Protein AF-A0A3R7RW26-F1 (afdb_monomer_lite)

Structure (mmCIF, N/CA/C/O backbone):
data_AF-A0A3R7RW26-F1
#
_entry.id   AF-A0A3R7RW26-F1
#
loop_
_atom_site.group_PDB
_atom_site.id
_atom_site.type_symbol
_atom_site.label_atom_id
_atom_site.label_alt_id
_atom_site.label_comp_id
_atom_site.label_asym_id
_atom_site.label_entity_id
_atom_site.label_seq_id
_atom_site.pdbx_PDB_ins_code
_atom_site.Cartn_x
_atom_site.Cartn_y
_atom_site.Cartn_z
_atom_site.occupancy
_atom_site.B_iso_or_equiv
_atom_site.auth_seq_id
_atom_site.auth_comp_id
_atom_site.auth_asym_id
_atom_site.auth_atom_id
_atom_site.pdbx_PDB_model_num
ATOM 1 N N . MET A 1 1 ? -20.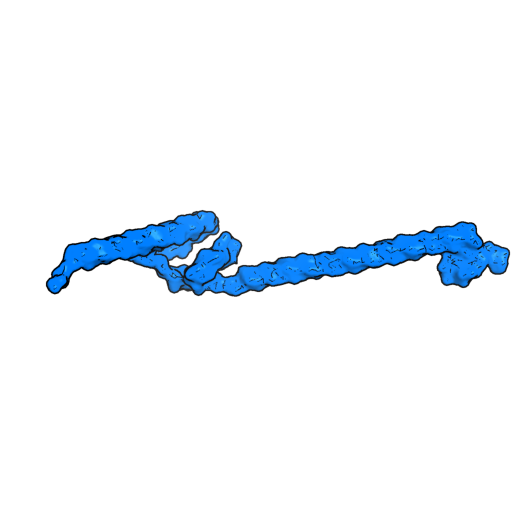438 26.684 38.255 1.00 60.56 1 MET A N 1
ATOM 2 C CA . MET A 1 1 ? -21.311 25.554 38.625 1.00 60.56 1 MET A CA 1
ATOM 3 C C . MET A 1 1 ? -20.973 24.420 37.677 1.00 60.56 1 MET A C 1
ATOM 5 O O . MET A 1 1 ? -20.931 24.663 36.480 1.00 60.56 1 MET A O 1
ATOM 9 N N . PHE A 1 2 ? -20.578 23.268 38.212 1.00 67.31 2 PHE A N 1
ATOM 10 C CA . PHE A 1 2 ? -20.209 22.086 37.433 1.00 67.31 2 PHE A CA 1
ATOM 11 C C . PHE A 1 2 ? -21.507 21.468 36.895 1.00 67.31 2 PHE A C 1
ATOM 13 O O . PHE A 1 2 ? -22.380 21.139 37.696 1.00 67.31 2 PHE A O 1
ATOM 20 N N . ASP A 1 3 ? -21.676 21.412 35.574 1.00 86.50 3 ASP A N 1
ATOM 21 C CA . ASP A 1 3 ? -22.891 20.896 34.935 1.00 86.50 3 ASP A CA 1
ATOM 22 C C . ASP A 1 3 ? -22.630 19.472 34.431 1.00 86.50 3 ASP A C 1
ATOM 24 O O . ASP A 1 3 ? -22.096 19.258 33.339 1.00 86.50 3 ASP A O 1
ATOM 28 N N . LEU A 1 4 ? -22.948 18.503 35.293 1.00 89.94 4 LEU A N 1
ATOM 29 C CA . LEU A 1 4 ? -22.725 17.078 35.058 1.00 89.94 4 LEU A CA 1
ATOM 30 C C . LEU A 1 4 ? -23.432 16.596 33.783 1.00 89.94 4 LEU A C 1
ATOM 32 O O . LEU A 1 4 ? -22.870 15.783 33.052 1.00 89.94 4 LEU A O 1
ATOM 36 N N . ASP A 1 5 ? -24.615 17.129 33.473 1.00 90.56 5 ASP A N 1
ATOM 37 C CA . ASP A 1 5 ? -25.396 16.708 32.307 1.00 90.56 5 ASP A CA 1
ATOM 38 C C . ASP A 1 5 ? -24.698 17.090 30.996 1.00 90.56 5 ASP A C 1
ATOM 40 O O . ASP A 1 5 ? -24.658 16.303 30.044 1.00 90.56 5 ASP A O 1
ATOM 44 N N . GLN A 1 6 ? -24.061 18.265 30.952 1.00 91.56 6 GLN A N 1
ATOM 45 C CA . GLN A 1 6 ? -23.259 18.676 29.797 1.00 91.56 6 GLN A CA 1
ATOM 46 C C . GLN A 1 6 ? -22.004 17.818 29.620 1.00 91.56 6 GLN A C 1
ATOM 48 O O . GLN A 1 6 ? -21.624 17.511 28.487 1.00 91.56 6 GLN A O 1
ATOM 53 N N . GLU A 1 7 ? -21.337 17.436 30.709 1.00 91.69 7 GLU A N 1
ATOM 54 C CA . GLU A 1 7 ? -20.151 16.579 30.641 1.00 91.69 7 GLU A CA 1
ATOM 55 C C . GLU A 1 7 ? -20.510 15.155 30.200 1.00 91.69 7 GLU A C 1
ATOM 57 O O . GLU A 1 7 ? -19.855 14.597 29.317 1.00 91.69 7 GLU A O 1
ATOM 62 N N . VAL A 1 8 ? -21.610 14.608 30.722 1.00 91.75 8 VAL A N 1
ATOM 63 C CA . VAL A 1 8 ? -22.153 13.307 30.312 1.00 91.75 8 VAL A CA 1
ATOM 64 C C . VAL A 1 8 ? -22.527 13.313 28.828 1.00 91.75 8 VAL A C 1
ATOM 66 O O . VAL A 1 8 ? -22.155 12.389 28.099 1.00 91.75 8 VAL A O 1
ATOM 69 N N . ALA A 1 9 ? -23.193 14.365 28.342 1.00 92.88 9 ALA A N 1
ATOM 70 C CA . ALA A 1 9 ? -23.542 14.490 26.928 1.00 92.88 9 ALA A CA 1
ATOM 71 C C . ALA A 1 9 ? -22.297 14.525 26.020 1.00 92.88 9 ALA A C 1
ATOM 73 O O . ALA A 1 9 ? -22.250 13.823 25.006 1.00 92.88 9 ALA A O 1
ATOM 74 N N . LYS A 1 10 ? -21.259 15.281 26.403 1.00 93.00 10 LYS A N 1
ATOM 75 C CA . LYS A 1 10 ? -19.982 15.335 25.667 1.00 93.00 10 LYS A CA 1
ATOM 76 C C . LYS A 1 10 ? -19.253 13.992 25.671 1.00 93.00 10 LYS A C 1
ATOM 78 O O . LYS A 1 10 ? -18.733 13.572 24.637 1.00 93.00 10 LYS A O 1
ATOM 83 N N . ALA A 1 11 ? -19.229 13.299 26.808 1.00 90.62 11 ALA A N 1
ATOM 84 C CA . ALA A 1 11 ? -18.629 11.972 26.913 1.00 90.62 11 ALA A CA 1
ATOM 85 C C . ALA A 1 11 ? -19.358 10.949 26.024 1.00 90.62 11 ALA A C 1
ATOM 87 O O . ALA A 1 11 ? -18.720 10.142 25.353 1.00 90.62 11 ALA A O 1
ATOM 88 N N . HIS A 1 12 ? -20.688 11.010 25.950 1.00 92.06 12 HIS A N 1
ATOM 89 C CA . HIS A 1 12 ? -21.460 10.141 25.062 1.00 92.06 12 HIS A CA 1
ATOM 90 C C . HIS A 1 12 ? -21.179 10.421 23.575 1.00 92.06 12 HIS A C 1
ATOM 92 O O . HIS A 1 12 ? -21.017 9.490 22.779 1.00 92.06 12 HIS A O 1
ATOM 98 N N . GLN A 1 13 ? -21.104 11.698 23.186 1.00 93.44 13 GLN A N 1
ATOM 99 C CA . GLN A 1 13 ? -20.782 12.099 21.813 1.00 93.44 13 GLN A CA 1
ATOM 100 C C . GLN A 1 13 ? -19.399 11.592 21.392 1.00 93.44 13 GLN A C 1
ATOM 102 O O . GLN A 1 13 ? -19.290 10.932 20.359 1.00 93.44 13 GLN A O 1
ATOM 107 N N . SER A 1 14 ? -18.373 11.790 22.224 1.00 91.69 14 SER A N 1
ATOM 108 C CA . SER A 1 14 ? -17.013 11.335 21.907 1.00 91.69 14 SER A CA 1
ATOM 109 C C . SER A 1 14 ? -16.920 9.812 21.770 1.00 91.69 14 SER A C 1
ATOM 111 O O . SER A 1 14 ? -16.295 9.310 20.838 1.00 91.69 14 SER A O 1
ATOM 113 N N . VAL A 1 15 ? -17.608 9.054 22.630 1.00 92.62 15 VAL A N 1
ATOM 114 C CA . VAL A 1 15 ? -17.688 7.587 22.520 1.00 92.62 15 VAL A CA 1
ATOM 115 C C . VAL A 1 15 ? -18.370 7.157 21.218 1.00 92.62 15 VAL A C 1
ATOM 117 O O . VAL A 1 15 ? -17.934 6.199 20.576 1.00 92.62 15 VAL A O 1
ATOM 120 N N . THR A 1 16 ? -19.417 7.869 20.803 1.00 91.69 16 THR A N 1
ATOM 121 C CA . THR A 1 16 ? -20.140 7.586 19.554 1.00 91.69 16 THR A CA 1
ATOM 122 C C . THR A 1 16 ? -19.260 7.846 18.329 1.00 91.69 16 THR A C 1
ATOM 124 O O . THR A 1 16 ? -19.220 7.030 17.406 1.00 91.69 16 THR A O 1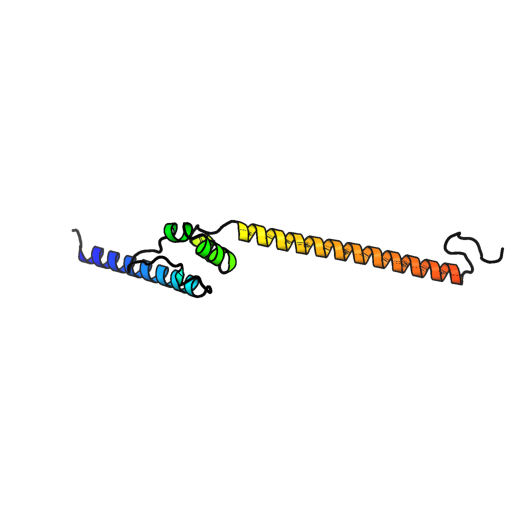
ATOM 127 N N . GLU A 1 17 ? -18.511 8.948 18.332 1.00 93.50 17 GLU A N 1
ATOM 128 C CA . GLU A 1 17 ? -17.553 9.282 17.277 1.00 93.50 17 GLU A CA 1
ATOM 129 C C . GLU A 1 17 ? -16.434 8.242 17.178 1.00 93.50 17 GLU A C 1
ATOM 131 O O . GLU A 1 17 ? -16.187 7.718 16.089 1.00 93.50 17 GLU A O 1
ATOM 136 N N . ILE A 1 18 ? -15.821 7.869 18.307 1.00 92.69 18 ILE A N 1
ATOM 137 C CA . ILE A 1 18 ? -14.795 6.816 18.367 1.00 92.69 18 ILE A CA 1
ATOM 138 C C . ILE A 1 18 ? -15.337 5.503 17.798 1.00 92.69 18 ILE A C 1
ATOM 140 O O . ILE A 1 18 ? -14.664 4.842 17.005 1.00 92.69 18 ILE A O 1
ATOM 144 N N . GLU A 1 19 ? -16.562 5.130 18.164 1.00 93.31 19 GLU A N 1
ATOM 145 C CA . GLU A 1 19 ? -17.190 3.914 17.661 1.00 93.31 19 GLU A CA 1
ATOM 146 C C . GLU A 1 19 ? -17.415 3.970 16.146 1.00 93.31 19 GLU A C 1
ATOM 148 O O . GLU A 1 19 ? -17.119 3.003 15.443 1.00 93.31 19 GLU A O 1
ATOM 153 N N . SER A 1 20 ? -17.914 5.097 15.631 1.00 93.44 20 SER A N 1
ATOM 154 C CA . SER A 1 20 ? -18.142 5.279 14.194 1.00 93.44 20 SER A CA 1
ATOM 155 C C . SER A 1 20 ? -16.848 5.133 13.386 1.00 93.44 20 SER A C 1
ATOM 157 O O . SER A 1 20 ? -16.822 4.424 12.376 1.00 93.44 20 SER A O 1
ATOM 159 N N . GLN A 1 21 ? -15.754 5.726 13.874 1.00 92.62 21 GLN A N 1
ATOM 160 C CA . GLN A 1 21 ? -14.438 5.648 13.246 1.00 92.62 21 GLN A CA 1
ATOM 161 C C . GLN A 1 21 ? -13.898 4.219 13.295 1.00 92.62 21 GLN A C 1
ATOM 163 O O . GLN A 1 21 ? -13.440 3.686 12.284 1.00 92.62 21 GLN A O 1
ATOM 168 N N . ALA A 1 22 ? -14.004 3.569 14.454 1.00 92.88 22 ALA A N 1
ATOM 169 C CA . ALA A 1 22 ? -13.544 2.204 14.632 1.00 92.88 22 ALA A CA 1
ATOM 170 C C . ALA A 1 22 ? -14.317 1.222 13.736 1.00 92.88 22 ALA A C 1
ATOM 172 O O . ALA A 1 22 ? -13.693 0.417 13.050 1.00 92.88 22 ALA A O 1
ATOM 173 N N . ARG A 1 23 ? -15.648 1.339 13.622 1.00 92.81 23 ARG A N 1
ATOM 174 C CA . ARG A 1 23 ? -16.423 0.516 12.675 1.00 92.81 23 ARG A CA 1
ATOM 175 C C . ARG A 1 23 ? -16.046 0.773 11.225 1.00 92.81 23 ARG A C 1
ATOM 177 O O . ARG A 1 23 ? -16.010 -0.174 10.444 1.00 92.81 23 ARG A O 1
ATOM 184 N N . ALA A 1 24 ? -15.784 2.023 10.845 1.00 93.69 24 ALA A N 1
ATOM 185 C CA . ALA A 1 24 ? -15.378 2.350 9.480 1.00 93.69 24 ALA A CA 1
ATOM 186 C C . ALA A 1 24 ? -14.035 1.692 9.124 1.00 93.69 24 ALA A C 1
ATOM 188 O O . ALA A 1 24 ? -13.883 1.131 8.035 1.00 93.69 24 ALA A O 1
ATOM 189 N N . ILE A 1 25 ? -13.083 1.703 10.059 1.00 92.62 25 ILE A N 1
ATOM 190 C CA . ILE A 1 25 ? -11.800 1.019 9.894 1.00 92.62 25 ILE A CA 1
ATOM 191 C C . ILE A 1 25 ? -12.005 -0.500 9.863 1.00 92.62 25 ILE A C 1
ATOM 193 O O . ILE A 1 25 ? -11.533 -1.144 8.931 1.00 92.62 25 ILE A O 1
ATOM 197 N N . GLU A 1 26 ? -12.752 -1.080 10.805 1.00 92.00 26 GLU A N 1
ATOM 198 C CA . GLU A 1 26 ? -13.065 -2.517 10.813 1.00 92.00 26 GLU A CA 1
ATOM 199 C C . GLU A 1 26 ? -13.720 -2.959 9.503 1.00 92.00 26 GLU A C 1
ATOM 201 O O . GLU A 1 26 ? -13.327 -3.970 8.931 1.00 92.00 26 GLU A O 1
ATOM 206 N N . ALA A 1 27 ? -14.667 -2.180 8.979 1.00 93.69 27 ALA A N 1
ATOM 207 C CA . ALA A 1 27 ? -15.315 -2.461 7.705 1.00 93.69 27 ALA A CA 1
ATOM 208 C C . ALA A 1 27 ? -14.327 -2.444 6.529 1.00 93.69 27 ALA A C 1
ATOM 210 O O . ALA A 1 27 ? -14.464 -3.265 5.624 1.00 93.69 27 ALA A O 1
ATOM 211 N N . ARG A 1 28 ? -13.320 -1.555 6.522 1.00 93.31 28 ARG A N 1
ATOM 212 C CA . ARG A 1 28 ? -12.240 -1.603 5.515 1.00 93.31 28 ARG A CA 1
ATOM 213 C C . ARG A 1 28 ? -11.383 -2.851 5.670 1.00 93.31 28 ARG A C 1
ATOM 215 O O . ARG A 1 28 ? -11.125 -3.513 4.674 1.00 93.31 28 ARG A O 1
ATOM 222 N N . ILE A 1 29 ? -10.986 -3.196 6.894 1.00 91.56 29 ILE A N 1
ATOM 223 C CA . ILE A 1 29 ? -10.154 -4.380 7.142 1.00 91.56 29 ILE A CA 1
ATOM 224 C C . ILE A 1 29 ? -10.909 -5.656 6.744 1.00 91.56 29 ILE A C 1
ATOM 226 O O . ILE A 1 29 ? -10.340 -6.513 6.083 1.00 91.56 29 ILE A O 1
ATOM 230 N N . LYS A 1 30 ? -12.205 -5.762 7.053 1.00 92.50 30 LYS A N 1
ATOM 231 C CA . LYS A 1 30 ? -13.041 -6.921 6.693 1.00 92.50 30 LYS A CA 1
ATOM 232 C C . LYS A 1 30 ? -13.230 -7.121 5.191 1.00 92.50 30 LYS A C 1
ATOM 234 O O . LYS A 1 30 ? -13.487 -8.240 4.768 1.00 92.50 30 LYS A O 1
ATOM 239 N N . LYS A 1 31 ? -13.099 -6.063 4.381 1.00 94.00 31 LYS A N 1
ATOM 240 C CA . LYS A 1 31 ? -13.101 -6.185 2.912 1.00 94.00 31 LYS A CA 1
ATOM 241 C C . LYS A 1 31 ? -11.847 -6.878 2.378 1.00 94.00 31 LYS A C 1
ATOM 243 O O . LYS A 1 31 ? -11.833 -7.267 1.216 1.00 94.00 31 LYS A O 1
ATOM 248 N N . ILE A 1 32 ? -10.794 -6.991 3.186 1.00 91.31 32 ILE A N 1
ATOM 249 C CA . ILE A 1 32 ? -9.577 -7.703 2.821 1.00 91.31 32 ILE A CA 1
ATOM 250 C C . ILE A 1 32 ? -9.779 -9.189 3.116 1.00 91.31 32 ILE A C 1
ATOM 252 O O . ILE A 1 32 ? -9.972 -9.586 4.267 1.00 91.31 32 ILE A O 1
ATOM 256 N N . ASP A 1 33 ? -9.678 -10.014 2.078 1.00 90.00 33 ASP A N 1
ATOM 257 C CA . ASP A 1 33 ? -9.822 -11.463 2.203 1.00 90.00 33 ASP A CA 1
ATOM 258 C C . ASP A 1 33 ? -8.860 -12.040 3.252 1.00 90.00 33 ASP A C 1
ATOM 260 O O . ASP A 1 33 ? -7.643 -11.834 3.211 1.00 90.00 33 ASP A O 1
ATOM 264 N N . GLY A 1 34 ? -9.423 -12.771 4.218 1.00 88.12 34 GLY A N 1
ATOM 265 C CA . GLY A 1 34 ? -8.678 -13.429 5.294 1.00 88.12 34 GLY A CA 1
ATOM 266 C C . GLY A 1 34 ? -8.263 -12.529 6.466 1.00 88.12 34 GLY A C 1
ATOM 267 O O . GLY A 1 34 ? -7.724 -13.045 7.444 1.00 88.12 34 GLY A O 1
ATOM 268 N N . ALA A 1 35 ? -8.531 -11.218 6.423 1.00 90.19 35 ALA A N 1
ATOM 269 C CA . ALA A 1 35 ? -8.164 -10.298 7.504 1.00 90.19 35 ALA A CA 1
ATOM 270 C C . ALA A 1 35 ? -9.159 -10.287 8.682 1.00 90.19 35 ALA A C 1
ATOM 272 O O . ALA A 1 35 ? -8.761 -9.966 9.801 1.00 90.19 35 ALA A O 1
ATOM 273 N N . ASP A 1 36 ? -10.423 -10.674 8.462 1.00 89.06 36 ASP A N 1
ATOM 274 C CA . ASP A 1 36 ? -11.481 -10.659 9.493 1.00 89.06 36 ASP A CA 1
ATOM 275 C C . ASP A 1 36 ? -11.120 -11.523 10.716 1.00 89.06 36 ASP A C 1
ATOM 277 O O . ASP A 1 36 ? -11.225 -11.090 11.860 1.00 89.06 36 ASP A O 1
ATOM 281 N N . ASN A 1 37 ? -10.558 -12.713 10.483 1.00 89.25 37 ASN A N 1
ATOM 282 C CA . ASN A 1 37 ? -10.165 -13.638 11.553 1.00 89.25 37 ASN A CA 1
ATOM 283 C C . ASN A 1 37 ? -8.947 -13.168 12.367 1.00 89.25 37 ASN A C 1
ATOM 285 O O . ASN A 1 37 ? -8.664 -13.720 13.429 1.00 89.25 37 ASN A O 1
ATOM 289 N N . LEU A 1 38 ? -8.193 -12.192 11.857 1.00 89.19 38 LEU A N 1
ATOM 290 C CA . LEU A 1 38 ? -6.964 -11.687 12.475 1.00 89.19 38 LEU A CA 1
ATOM 291 C C . LEU A 1 38 ? -7.194 -10.389 13.258 1.00 89.19 38 LEU A C 1
ATOM 293 O O . LEU A 1 38 ? -6.266 -9.882 13.892 1.00 89.19 38 LEU A O 1
ATOM 297 N N . LEU A 1 39 ? -8.410 -9.847 13.202 1.00 89.62 39 LEU A N 1
ATOM 298 C CA . LEU A 1 39 ? -8.783 -8.609 13.864 1.00 89.62 39 LEU A CA 1
ATOM 299 C C . LEU A 1 39 ? -8.872 -8.825 15.387 1.00 89.62 39 LEU A C 1
ATOM 301 O O . LEU A 1 39 ? -9.535 -9.762 15.843 1.00 89.62 39 LEU A O 1
ATOM 305 N N . PRO A 1 40 ? -8.219 -7.981 16.204 1.00 88.62 40 PRO A N 1
ATOM 306 C CA . PRO A 1 40 ? -8.323 -8.088 17.652 1.00 88.62 40 PRO A CA 1
ATOM 307 C C . PRO A 1 40 ? -9.750 -7.771 18.109 1.00 88.62 40 PRO A C 1
ATOM 309 O O . PRO A 1 40 ? -10.353 -6.788 17.681 1.00 88.62 40 PRO A O 1
ATOM 312 N N . LYS A 1 41 ? -10.290 -8.591 19.017 1.00 88.88 41 LYS A N 1
ATOM 313 C CA . LYS A 1 41 ? -11.598 -8.327 19.629 1.00 88.88 41 LYS A CA 1
ATOM 314 C C . LYS A 1 41 ? -11.520 -7.045 20.460 1.00 88.88 41 LYS A C 1
ATOM 316 O O . LYS A 1 41 ? -10.658 -6.938 21.331 1.00 88.88 41 LYS A O 1
ATOM 321 N N . ARG A 1 42 ? -12.444 -6.109 20.232 1.00 89.12 42 ARG A N 1
ATOM 322 C CA . ARG A 1 42 ? -12.584 -4.875 21.021 1.00 89.12 42 ARG A CA 1
ATOM 323 C C . ARG A 1 42 ? -13.960 -4.773 21.674 1.00 89.12 42 ARG A C 1
ATOM 325 O O . ARG A 1 42 ? -14.928 -5.360 21.196 1.00 89.12 42 ARG A O 1
ATOM 332 N N . ALA A 1 43 ? -14.036 -3.999 22.752 1.00 89.19 43 ALA A N 1
ATOM 333 C CA . ALA A 1 43 ? -15.301 -3.572 23.339 1.00 89.19 43 ALA A CA 1
ATOM 334 C C . ALA A 1 43 ? -15.852 -2.335 22.609 1.00 89.19 43 ALA A C 1
ATOM 336 O O . ALA A 1 43 ? -15.097 -1.566 22.010 1.00 89.19 43 ALA A O 1
ATOM 337 N N . TYR A 1 44 ? -17.165 -2.132 22.700 1.00 87.75 44 TYR A N 1
ATOM 338 C CA . TYR A 1 44 ? -17.838 -0.953 22.157 1.00 87.75 44 TYR A CA 1
ATOM 339 C C . TYR A 1 44 ? -17.256 0.345 22.730 1.00 87.75 44 TYR A C 1
ATOM 341 O O . TYR A 1 44 ? -16.932 0.416 23.918 1.00 87.75 44 TYR A O 1
ATOM 349 N N . GLY A 1 45 ? -17.141 1.380 21.895 1.00 85.50 45 GLY A N 1
ATOM 350 C CA . GLY A 1 45 ? -16.696 2.703 22.335 1.00 85.50 45 GLY A CA 1
ATOM 351 C C . GLY A 1 45 ? -15.195 2.808 22.604 1.00 85.50 45 GLY A C 1
ATOM 352 O O . GLY A 1 45 ? -14.714 3.849 23.050 1.00 85.50 45 GLY A O 1
ATOM 353 N N . LYS A 1 46 ? -14.434 1.740 22.340 1.00 90.44 46 LYS A N 1
ATOM 354 C CA . LYS A 1 46 ? -12.971 1.764 22.333 1.00 90.44 46 LYS A CA 1
ATOM 355 C C . LYS A 1 46 ? -12.463 1.913 20.908 1.00 90.44 46 LYS A C 1
ATOM 357 O O . LYS A 1 46 ? -12.999 1.303 19.981 1.00 90.44 46 LYS A O 1
ATOM 362 N N . SER A 1 47 ? -11.408 2.705 20.752 1.00 89.50 47 SER A N 1
ATOM 363 C CA . SER A 1 47 ? -10.660 2.779 19.503 1.00 89.50 47 SER A CA 1
ATOM 364 C C . SER A 1 47 ? -10.004 1.433 19.186 1.00 89.50 47 SER A C 1
ATOM 366 O O . SER A 1 47 ? -9.892 0.542 20.033 1.00 89.50 47 SER A O 1
ATOM 368 N N . ILE A 1 48 ? -9.582 1.276 17.935 1.00 89.06 48 ILE A N 1
ATOM 369 C CA . ILE A 1 48 ? -8.857 0.088 17.494 1.00 89.06 48 ILE A CA 1
ATOM 370 C C . ILE A 1 48 ? -7.470 0.065 18.133 1.00 89.06 48 ILE A C 1
ATOM 372 O O . ILE A 1 48 ? -6.740 1.054 18.084 1.00 89.06 48 ILE A O 1
ATOM 376 N N . ASP A 1 49 ? -7.098 -1.088 18.689 1.00 90.50 49 ASP A N 1
ATOM 377 C CA . ASP A 1 49 ? -5.761 -1.312 19.231 1.00 90.50 49 ASP A CA 1
ATOM 378 C C . ASP A 1 49 ? -4.754 -1.522 18.088 1.00 90.50 49 ASP A C 1
ATOM 380 O O . ASP A 1 49 ? -4.560 -2.630 17.574 1.00 90.50 49 ASP A O 1
ATOM 384 N N . THR A 1 50 ? -4.102 -0.432 17.686 1.00 88.94 50 THR A N 1
ATOM 385 C CA . THR A 1 50 ? -3.048 -0.445 16.665 1.00 88.94 50 THR A CA 1
ATOM 386 C C . THR A 1 50 ? -1.842 -1.277 17.091 1.00 88.94 50 THR A C 1
ATOM 388 O O . THR A 1 50 ? -1.212 -1.898 16.237 1.00 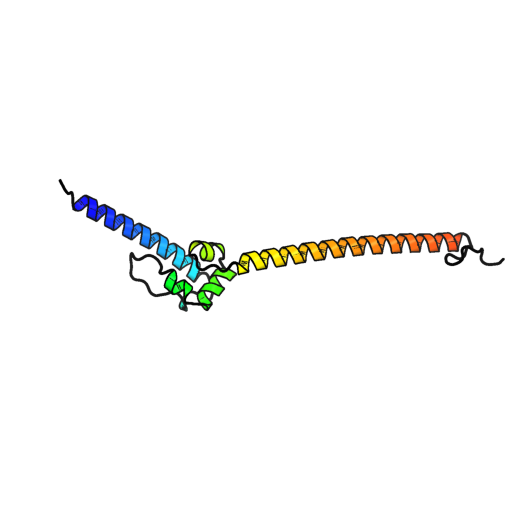88.94 50 THR A O 1
ATOM 391 N N . ALA A 1 51 ? -1.546 -1.384 18.391 1.00 88.06 51 ALA A N 1
ATOM 392 C CA . ALA A 1 51 ? -0.448 -2.207 18.889 1.00 88.06 51 ALA A CA 1
ATOM 393 C C . ALA A 1 51 ? -0.765 -3.704 18.755 1.00 88.06 51 ALA A C 1
ATOM 395 O O . ALA A 1 51 ? 0.108 -4.494 18.386 1.00 88.06 51 ALA A O 1
ATOM 396 N N . ALA A 1 52 ? -2.017 -4.112 18.985 1.00 88.25 52 ALA A N 1
ATOM 397 C CA . ALA A 1 52 ? -2.452 -5.478 18.693 1.00 88.25 52 ALA A CA 1
ATOM 398 C C . ALA A 1 52 ? -2.352 -5.810 17.199 1.00 88.25 52 ALA A C 1
ATOM 400 O O . ALA A 1 52 ? -1.864 -6.889 16.855 1.00 88.25 52 ALA A O 1
ATOM 401 N N . ILE A 1 53 ? -2.730 -4.877 16.321 1.00 88.81 53 ILE A N 1
ATOM 402 C CA . ILE A 1 53 ? -2.558 -5.036 14.870 1.00 88.81 53 ILE A CA 1
ATOM 403 C C . ILE A 1 53 ? -1.069 -5.134 14.509 1.00 88.81 53 ILE A C 1
ATOM 405 O O . ILE A 1 53 ? -0.686 -6.011 13.738 1.00 88.81 53 ILE A O 1
ATOM 409 N N . ALA A 1 54 ? -0.213 -4.300 15.107 1.00 86.62 54 ALA A N 1
ATOM 410 C CA . ALA A 1 54 ? 1.228 -4.282 14.852 1.00 86.62 54 ALA A CA 1
ATOM 411 C C . ALA A 1 54 ? 1.911 -5.618 15.181 1.00 86.62 54 ALA A C 1
ATOM 413 O O . ALA A 1 54 ? 2.825 -6.038 14.461 1.00 86.62 54 ALA A O 1
ATOM 414 N N . ARG A 1 55 ? 1.453 -6.293 16.247 1.00 89.88 55 ARG A N 1
ATOM 415 C CA . ARG A 1 55 ? 1.943 -7.617 16.668 1.00 89.88 55 ARG A CA 1
ATOM 416 C C . ARG A 1 55 ? 1.599 -8.722 15.667 1.00 89.88 55 ARG A C 1
ATOM 418 O O . ARG A 1 55 ? 2.360 -9.679 15.543 1.00 89.88 55 ARG A O 1
ATOM 425 N N . SER A 1 56 ? 0.487 -8.602 14.944 1.00 89.69 56 SER A N 1
ATOM 426 C CA . SER A 1 56 ? 0.071 -9.591 13.948 1.00 89.69 56 SER A CA 1
ATOM 427 C C . SER A 1 56 ? 0.788 -9.359 12.617 1.00 89.69 56 SER A C 1
ATOM 429 O O . S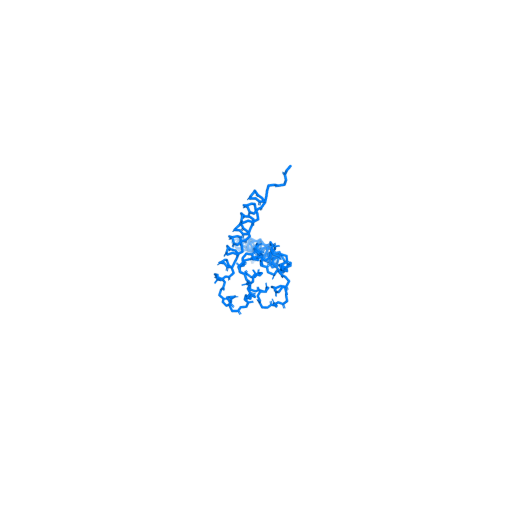ER A 1 56 ? 0.410 -8.502 11.818 1.00 89.69 56 SER A O 1
ATOM 431 N N . LEU A 1 57 ? 1.836 -10.148 12.357 1.00 88.88 57 LEU A N 1
ATOM 432 C CA . LEU A 1 57 ? 2.615 -10.064 11.116 1.00 88.88 57 LEU A CA 1
ATOM 433 C C . LEU A 1 57 ? 1.743 -10.258 9.865 1.00 88.88 57 LEU A C 1
ATOM 435 O O . LEU A 1 57 ? 1.937 -9.570 8.864 1.00 88.88 57 LEU A O 1
ATOM 439 N N . THR A 1 58 ? 0.789 -11.186 9.928 1.00 91.25 58 THR A N 1
ATOM 440 C CA . THR A 1 58 ? -0.110 -11.530 8.819 1.00 91.25 58 THR A CA 1
ATOM 441 C C . THR A 1 58 ? -1.125 -10.430 8.544 1.00 91.25 58 THR A C 1
ATOM 443 O O . THR A 1 58 ? -1.315 -10.054 7.392 1.00 91.25 58 THR A O 1
ATOM 446 N N . LEU A 1 59 ? -1.744 -9.856 9.580 1.00 91.50 59 LEU A N 1
ATOM 447 C CA . LEU A 1 59 ? -2.675 -8.743 9.387 1.00 91.50 59 LEU A CA 1
ATOM 448 C C . LEU A 1 59 ? -1.943 -7.523 8.821 1.00 91.50 59 LEU A C 1
ATOM 450 O O . LEU A 1 59 ? -2.418 -6.886 7.884 1.00 91.50 59 LEU A O 1
ATOM 454 N N . ARG A 1 60 ? -0.741 -7.248 9.336 1.00 91.38 60 ARG A N 1
ATOM 455 C CA . ARG A 1 60 ? 0.113 -6.165 8.850 1.00 91.38 60 ARG A CA 1
ATOM 456 C C . ARG A 1 60 ? 0.479 -6.326 7.375 1.00 91.38 60 ARG A C 1
ATOM 458 O O . ARG A 1 60 ? 0.405 -5.357 6.622 1.00 91.38 60 ARG A O 1
ATOM 465 N N . SER A 1 61 ? 0.855 -7.533 6.946 1.00 89.44 61 SER A N 1
ATOM 466 C CA . SER A 1 61 ? 1.214 -7.792 5.547 1.00 89.44 61 SER A CA 1
ATOM 467 C C . SER A 1 61 ? 0.006 -7.722 4.609 1.00 89.44 61 SER A C 1
ATOM 469 O O . SER A 1 61 ? 0.122 -7.164 3.517 1.00 89.44 61 SER A O 1
ATOM 471 N N . LEU A 1 62 ? -1.162 -8.212 5.038 1.00 91.00 62 LEU A N 1
ATOM 472 C CA . LEU A 1 62 ? -2.413 -8.095 4.283 1.00 91.00 62 LEU A CA 1
ATOM 473 C C . LEU A 1 62 ? -2.843 -6.634 4.111 1.00 91.00 62 LEU A C 1
ATOM 475 O O . LEU A 1 62 ? -3.224 -6.244 3.006 1.00 91.00 62 LEU A O 1
ATOM 479 N N . LEU A 1 63 ? -2.728 -5.822 5.166 1.00 91.12 63 LEU A N 1
ATOM 480 C CA . LEU A 1 63 ? -3.000 -4.386 5.105 1.00 91.12 63 LEU A CA 1
ATOM 481 C C . LEU A 1 63 ? -2.029 -3.681 4.159 1.00 91.12 63 LEU A C 1
ATOM 483 O O . LEU A 1 63 ? -2.468 -2.990 3.250 1.00 91.12 63 LEU A O 1
ATOM 487 N N . ALA A 1 64 ? -0.723 -3.914 4.298 1.00 88.56 64 ALA A N 1
ATOM 488 C CA . ALA A 1 64 ? 0.275 -3.288 3.430 1.00 88.56 64 ALA A CA 1
ATOM 489 C C . ALA A 1 64 ? 0.086 -3.635 1.941 1.00 88.56 64 ALA A C 1
ATOM 491 O O . ALA A 1 64 ? 0.388 -2.814 1.077 1.00 88.56 64 ALA A O 1
ATOM 492 N N . LYS A 1 65 ? -0.406 -4.842 1.633 1.00 87.44 65 LYS A N 1
ATOM 493 C CA . LYS A 1 65 ? -0.622 -5.302 0.255 1.00 87.44 65 LYS A CA 1
ATOM 494 C C . LYS A 1 65 ? -1.911 -4.760 -0.365 1.00 87.44 65 LYS A C 1
ATOM 496 O O . LYS A 1 65 ? -1.893 -4.382 -1.532 1.00 87.44 65 LYS A O 1
ATOM 501 N N . ASN A 1 66 ? -3.017 -4.790 0.378 1.00 89.88 66 ASN A N 1
ATOM 502 C CA . ASN A 1 66 ? -4.348 -4.519 -0.173 1.00 89.88 66 ASN A CA 1
ATOM 503 C C . ASN A 1 66 ? -4.845 -3.096 0.118 1.00 89.88 66 ASN A C 1
ATOM 505 O O . ASN A 1 66 ? -5.608 -2.553 -0.674 1.00 89.88 66 ASN A O 1
ATOM 509 N N . ASP A 1 67 ? -4.413 -2.487 1.226 1.00 89.50 67 ASP A N 1
ATOM 510 C CA . ASP A 1 67 ? -4.792 -1.127 1.622 1.00 89.50 67 ASP A CA 1
ATOM 511 C C . ASP A 1 67 ? -3.614 -0.389 2.302 1.00 89.50 67 ASP A C 1
ATOM 513 O O . ASP A 1 67 ? -3.597 -0.197 3.526 1.00 89.50 67 ASP A O 1
ATOM 517 N N . PRO A 1 68 ? -2.593 0.023 1.524 1.00 87.12 68 PRO A N 1
ATOM 518 C CA . PRO A 1 68 ? -1.399 0.670 2.067 1.00 87.12 68 PRO A CA 1
ATOM 519 C C . PRO A 1 68 ? -1.714 2.007 2.751 1.00 87.12 68 PRO A C 1
ATOM 521 O O . PRO A 1 68 ? -1.057 2.367 3.724 1.00 87.12 68 PRO A O 1
ATOM 524 N N . GLN A 1 69 ? -2.754 2.720 2.304 1.00 88.31 69 GLN A N 1
ATOM 525 C CA . GLN A 1 69 ? -3.189 3.969 2.932 1.00 88.31 69 GLN A CA 1
ATOM 526 C C . GLN A 1 69 ? -3.687 3.732 4.358 1.00 88.31 69 GLN A C 1
ATOM 528 O O . GLN A 1 69 ? -3.293 4.453 5.276 1.00 88.31 69 GLN A O 1
ATOM 533 N N . LEU A 1 70 ? -4.523 2.707 4.559 1.00 90.50 70 LEU A N 1
ATOM 534 C CA . LEU A 1 70 ? -4.993 2.347 5.893 1.00 90.50 70 LEU A CA 1
ATOM 535 C C . LEU A 1 70 ? -3.846 1.849 6.779 1.00 90.50 70 LEU A C 1
ATOM 537 O O . LEU A 1 70 ? -3.785 2.203 7.956 1.00 90.50 70 LEU A O 1
ATOM 541 N N . ALA A 1 71 ? -2.917 1.070 6.220 1.00 90.06 71 ALA A N 1
ATOM 542 C CA . ALA A 1 71 ? -1.744 0.598 6.950 1.00 90.06 71 ALA A CA 1
ATOM 543 C C . ALA A 1 71 ? -0.883 1.765 7.472 1.00 90.06 71 ALA A C 1
ATOM 545 O O . ALA A 1 71 ? -0.474 1.755 8.636 1.00 90.06 71 ALA A O 1
ATOM 546 N N . SER A 1 72 ? -0.650 2.783 6.639 1.00 87.81 72 SER A N 1
ATOM 547 C CA . SER A 1 72 ? 0.074 4.002 7.016 1.00 87.81 72 SER A CA 1
ATOM 548 C C . SER A 1 72 ? -0.692 4.835 8.044 1.00 87.81 72 SER A C 1
ATOM 550 O O . SER A 1 72 ? -0.097 5.279 9.022 1.00 87.81 72 SER A O 1
ATOM 552 N N . TYR A 1 73 ? -2.013 4.988 7.885 1.00 89.62 73 TYR A N 1
ATOM 553 C CA . TYR A 1 73 ? -2.860 5.693 8.856 1.00 89.62 73 TYR A CA 1
ATOM 554 C C . TYR A 1 73 ? -2.804 5.056 10.253 1.00 89.62 73 TYR A C 1
ATOM 556 O O . TYR A 1 73 ? -2.722 5.756 11.257 1.00 89.62 73 TYR A O 1
ATOM 564 N N . LEU A 1 74 ? -2.804 3.723 10.319 1.00 88.19 74 LEU A N 1
ATOM 565 C CA . LEU A 1 74 ? -2.716 2.971 11.572 1.00 88.19 74 LEU A CA 1
ATOM 566 C C . LEU A 1 74 ? -1.280 2.866 12.126 1.00 88.19 74 LEU A C 1
ATOM 568 O O . LEU A 1 74 ? -1.085 2.253 13.175 1.00 88.19 74 LEU A O 1
ATOM 572 N N . GLY A 1 75 ? -0.272 3.413 11.432 1.00 85.81 75 GLY A N 1
ATOM 573 C CA . GLY A 1 75 ? 1.136 3.357 11.846 1.00 85.81 75 GLY A CA 1
ATOM 574 C C . GLY A 1 75 ? 1.749 1.951 11.829 1.00 85.81 75 GLY A C 1
ATOM 575 O O . GLY A 1 75 ? 2.790 1.718 12.436 1.00 85.81 75 GLY A O 1
ATOM 576 N N . VAL A 1 76 ? 1.098 0.999 11.156 1.00 84.88 76 VAL A N 1
ATOM 577 C CA . VAL A 1 76 ? 1.541 -0.402 11.028 1.00 84.88 76 VAL A CA 1
ATOM 578 C C . VAL A 1 76 ? 2.078 -0.720 9.636 1.00 84.88 76 VAL A C 1
ATOM 580 O O . VAL A 1 76 ? 2.568 -1.821 9.396 1.00 84.88 76 VAL A O 1
ATOM 583 N N . GLY A 1 77 ? 2.006 0.230 8.705 1.00 72.69 77 GLY A N 1
ATOM 584 C CA . GLY A 1 77 ? 2.573 0.095 7.373 1.00 72.69 77 GLY A CA 1
ATOM 585 C C . GLY A 1 77 ? 4.085 -0.125 7.410 1.00 72.69 77 GLY A C 1
ATOM 586 O O . GLY A 1 77 ? 4.809 0.474 8.197 1.00 72.69 77 GLY A O 1
ATOM 587 N N . THR A 1 78 ? 4.569 -0.997 6.532 1.00 67.00 78 THR A N 1
ATOM 588 C CA . THR A 1 78 ? 5.992 -1.080 6.193 1.00 67.00 78 THR A CA 1
ATOM 589 C C . THR A 1 78 ? 6.255 -0.243 4.944 1.00 67.00 78 THR A C 1
ATOM 591 O O . THR A 1 78 ? 5.453 -0.313 4.006 1.00 67.00 78 THR A O 1
ATOM 594 N N . ASP A 1 79 ? 7.422 0.400 4.846 1.00 69.81 79 ASP A N 1
ATOM 595 C CA . ASP A 1 79 ? 7.910 1.077 3.622 1.00 69.81 79 ASP A CA 1
ATOM 596 C C . ASP A 1 79 ? 8.015 0.141 2.401 1.00 69.81 79 ASP A C 1
ATOM 598 O O . ASP A 1 79 ? 8.338 0.566 1.296 1.00 69.81 79 ASP A O 1
ATOM 602 N N . ALA A 1 80 ? 7.745 -1.156 2.577 1.00 67.88 80 ALA A N 1
ATOM 603 C CA . ALA A 1 80 ? 7.721 -2.156 1.520 1.00 67.88 80 ALA A CA 1
ATOM 604 C C . ALA A 1 80 ? 6.834 -1.763 0.328 1.00 67.88 80 ALA A C 1
ATOM 606 O O . ALA A 1 80 ? 7.181 -2.100 -0.798 1.00 67.88 80 ALA A O 1
ATOM 607 N N . HIS A 1 81 ? 5.722 -1.052 0.545 1.00 68.88 81 HIS A N 1
ATOM 608 C CA . HIS A 1 81 ? 4.871 -0.590 -0.555 1.00 68.88 81 HIS A CA 1
ATOM 609 C C . HIS A 1 81 ? 5.563 0.498 -1.392 1.00 68.88 81 HIS A C 1
ATOM 611 O O . HIS A 1 81 ? 5.584 0.383 -2.613 1.00 68.88 81 HIS A O 1
ATOM 617 N N . ILE A 1 82 ? 6.216 1.467 -0.740 1.00 73.75 82 ILE A N 1
ATOM 618 C CA . ILE A 1 82 ? 7.020 2.513 -1.392 1.00 73.75 82 ILE A CA 1
ATOM 619 C C . ILE A 1 82 ? 8.143 1.863 -2.205 1.00 73.75 82 ILE A C 1
ATOM 621 O O . ILE A 1 82 ? 8.259 2.098 -3.403 1.00 73.75 82 ILE A O 1
ATOM 625 N N . ARG A 1 83 ? 8.897 0.937 -1.596 1.00 76.12 83 ARG A N 1
ATOM 626 C CA . ARG A 1 83 ? 9.964 0.193 -2.290 1.00 76.12 83 ARG A CA 1
ATOM 627 C C . ARG A 1 83 ? 9.438 -0.617 -3.475 1.00 76.12 83 ARG A C 1
ATOM 629 O O . ARG A 1 83 ? 10.076 -0.671 -4.520 1.00 76.12 83 ARG A O 1
ATOM 636 N N . ALA A 1 84 ? 8.268 -1.242 -3.340 1.00 77.81 84 ALA A N 1
ATOM 637 C CA . ALA A 1 84 ? 7.661 -2.008 -4.424 1.00 77.81 84 ALA A CA 1
ATOM 638 C C . ALA A 1 84 ? 7.208 -1.114 -5.591 1.00 77.81 84 ALA A C 1
ATOM 640 O O . ALA A 1 84 ? 7.288 -1.534 -6.748 1.00 77.81 84 ALA A O 1
ATOM 641 N N . GLU A 1 85 ? 6.727 0.100 -5.316 1.00 79.44 85 GLU A N 1
ATOM 642 C CA . GLU A 1 85 ? 6.409 1.087 -6.352 1.00 79.44 85 GLU A CA 1
ATOM 643 C C . GLU A 1 85 ? 7.672 1.602 -7.043 1.00 79.44 85 GLU A C 1
ATOM 645 O O . GLU A 1 85 ? 7.741 1.582 -8.273 1.00 79.44 85 GLU A O 1
ATOM 650 N N . GLU A 1 86 ? 8.707 1.945 -6.277 1.00 81.69 86 GLU A N 1
ATOM 651 C CA . GLU A 1 86 ? 10.017 2.343 -6.804 1.00 81.69 86 GLU A CA 1
ATOM 652 C C . GLU A 1 86 ? 10.624 1.258 -7.706 1.00 81.69 86 GLU A C 1
ATOM 654 O O . GLU A 1 86 ? 11.110 1.549 -8.800 1.00 81.69 86 GLU A O 1
ATOM 659 N N . GLU A 1 87 ? 10.554 -0.014 -7.305 1.00 84.06 87 GLU A N 1
ATOM 660 C CA . GLU A 1 87 ? 11.039 -1.136 -8.113 1.00 84.06 87 GLU A CA 1
ATOM 661 C C . GLU A 1 87 ? 10.245 -1.321 -9.412 1.00 84.06 87 GLU A C 1
ATOM 663 O O . GLU A 1 87 ? 10.830 -1.614 -10.464 1.00 84.06 87 GLU A O 1
ATOM 668 N N . LYS A 1 88 ? 8.916 -1.154 -9.370 1.00 86.50 88 LYS A N 1
ATOM 669 C CA . LYS A 1 88 ? 8.064 -1.214 -10.568 1.00 86.50 88 LYS A CA 1
ATOM 670 C C . LYS A 1 88 ? 8.400 -0.084 -11.532 1.00 86.50 88 LYS A C 1
ATOM 672 O O . LYS A 1 88 ? 8.554 -0.337 -12.729 1.00 86.50 88 LYS A O 1
ATOM 677 N N . GLU A 1 89 ? 8.565 1.128 -11.019 1.00 88.75 89 GLU A N 1
ATOM 678 C CA . GLU A 1 89 ? 8.955 2.291 -11.810 1.00 88.75 89 GLU A CA 1
ATOM 679 C C . GLU A 1 89 ? 10.354 2.123 -12.410 1.00 88.75 89 GLU A C 1
ATOM 681 O O . GLU A 1 89 ? 10.540 2.281 -13.620 1.00 88.75 89 GLU A O 1
ATOM 686 N N . ALA A 1 90 ? 11.324 1.662 -11.620 1.00 91.69 90 ALA A N 1
ATOM 687 C CA . ALA A 1 90 ? 12.662 1.341 -12.106 1.00 91.69 90 ALA A CA 1
ATOM 688 C C . ALA A 1 90 ? 12.631 0.266 -13.204 1.00 91.69 90 ALA A C 1
ATOM 690 O O . ALA A 1 90 ? 13.340 0.375 -14.210 1.00 91.69 90 ALA A O 1
ATOM 691 N N . ARG A 1 91 ? 11.792 -0.769 -13.062 1.00 91.94 91 ARG A N 1
ATOM 692 C CA . ARG A 1 91 ? 11.600 -1.798 -14.095 1.00 91.94 91 ARG A CA 1
ATOM 693 C C . ARG A 1 91 ? 10.999 -1.206 -15.371 1.00 91.94 91 ARG A C 1
ATOM 695 O O . ARG A 1 91 ? 11.477 -1.530 -16.458 1.00 91.94 91 ARG A O 1
ATOM 702 N N . ARG A 1 92 ? 10.000 -0.328 -15.251 1.00 94.12 92 ARG A N 1
ATOM 703 C CA . ARG A 1 92 ? 9.360 0.355 -16.385 1.00 94.12 92 ARG A CA 1
ATOM 704 C C . ARG A 1 92 ? 10.357 1.224 -17.150 1.00 94.12 92 ARG A C 1
ATOM 706 O O . ARG A 1 92 ? 10.461 1.096 -18.368 1.00 94.12 92 ARG A O 1
ATOM 713 N N . LEU A 1 93 ? 11.146 2.030 -16.442 1.00 94.69 93 LEU A N 1
ATOM 714 C CA . LEU A 1 93 ? 12.187 2.872 -17.037 1.00 94.69 93 LEU A CA 1
ATOM 715 C C . LEU A 1 93 ? 13.269 2.040 -17.737 1.00 94.69 93 LEU A C 1
ATOM 717 O O . LEU A 1 93 ? 13.671 2.359 -18.856 1.00 94.69 93 LEU A O 1
ATOM 721 N N . ARG A 1 94 ? 13.705 0.929 -17.129 1.00 93.00 94 ARG A N 1
ATOM 722 C CA . ARG A 1 94 ? 14.654 -0.002 -17.765 1.00 93.00 94 ARG A CA 1
ATOM 723 C C . ARG A 1 94 ? 14.081 -0.614 -19.042 1.00 93.00 94 ARG A C 1
ATOM 725 O O . ARG A 1 94 ? 14.789 -0.676 -20.044 1.00 93.00 94 ARG A O 1
ATOM 732 N N . ALA A 1 95 ? 12.817 -1.037 -19.025 1.00 94.69 95 ALA A N 1
ATOM 733 C CA . ALA A 1 95 ? 12.153 -1.591 -20.202 1.00 94.69 95 ALA A CA 1
ATOM 734 C C . ALA A 1 95 ? 12.064 -0.561 -21.341 1.00 94.69 95 ALA A C 1
ATOM 736 O O . ALA A 1 95 ? 12.411 -0.881 -22.477 1.00 94.69 95 ALA A O 1
ATOM 737 N N . GLN A 1 96 ? 11.695 0.687 -21.037 1.00 94.31 96 GLN A N 1
ATOM 738 C CA . GLN A 1 96 ? 11.680 1.777 -22.020 1.00 94.31 96 GLN A CA 1
ATOM 739 C C . GLN A 1 96 ? 13.076 2.049 -22.594 1.00 94.31 96 GLN A C 1
ATOM 741 O O . GLN A 1 96 ? 13.242 2.119 -23.811 1.00 94.31 96 GLN A O 1
AT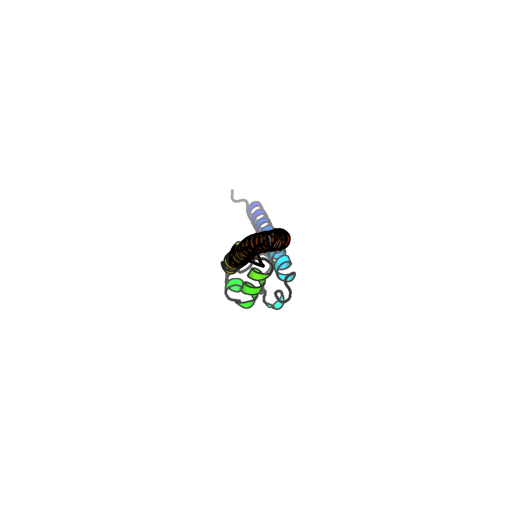OM 746 N N . ALA A 1 97 ? 14.104 2.126 -21.744 1.00 95.44 97 ALA A N 1
ATOM 747 C CA . ALA A 1 97 ? 15.480 2.334 -22.189 1.00 95.44 97 ALA A CA 1
ATOM 748 C C . ALA A 1 97 ? 15.973 1.206 -23.115 1.00 95.44 97 ALA A C 1
ATOM 750 O O . ALA A 1 97 ? 16.680 1.464 -24.092 1.00 95.44 97 ALA A O 1
ATOM 751 N N . LEU A 1 98 ? 15.597 -0.045 -22.832 1.00 95.06 98 LEU A N 1
ATOM 752 C CA . LEU A 1 98 ? 15.892 -1.186 -23.702 1.00 95.06 98 LEU A CA 1
ATOM 753 C C . LEU A 1 98 ? 15.125 -1.111 -25.028 1.00 95.06 98 LEU A C 1
ATOM 755 O O . LEU A 1 98 ? 15.714 -1.391 -26.074 1.00 95.06 98 LEU A O 1
ATOM 759 N N . GLY A 1 99 ? 13.860 -0.682 -25.008 1.00 95.88 99 GLY A N 1
ATOM 760 C CA . GLY A 1 99 ? 13.065 -0.422 -26.212 1.00 95.88 99 GLY A CA 1
ATOM 761 C C . GLY A 1 99 ? 13.750 0.584 -27.138 1.00 95.88 99 GLY A C 1
ATOM 762 O O . GLY A 1 99 ? 14.066 0.250 -28.278 1.00 95.88 99 GLY A O 1
ATOM 763 N N . MET A 1 100 ? 14.126 1.750 -26.606 1.00 95.62 100 MET A N 1
ATOM 764 C CA . MET A 1 100 ? 14.828 2.803 -27.356 1.00 95.62 100 MET A CA 1
ATOM 765 C C . MET A 1 100 ? 16.155 2.315 -27.959 1.00 95.62 100 MET A C 1
ATOM 767 O O . MET A 1 100 ? 16.488 2.616 -29.107 1.00 95.62 100 MET A O 1
ATOM 771 N N . LYS A 1 101 ? 16.933 1.525 -27.204 1.00 95.31 101 LYS A N 1
ATOM 772 C CA . LYS A 1 101 ? 18.178 0.920 -27.711 1.00 95.31 101 LYS A CA 1
ATOM 773 C C . LYS A 1 101 ? 17.907 -0.056 -28.855 1.00 95.31 101 LYS A C 1
ATOM 775 O O . LYS A 1 101 ? 18.633 -0.052 -29.847 1.00 95.31 101 LYS A O 1
ATOM 780 N N . THR A 1 102 ? 16.863 -0.868 -28.722 1.00 95.62 102 THR A N 1
ATOM 781 C CA . THR A 1 102 ? 16.468 -1.853 -29.735 1.00 95.62 102 THR A CA 1
ATOM 782 C C . THR A 1 102 ? 16.026 -1.166 -31.024 1.00 95.62 102 THR A C 1
ATOM 784 O O . THR A 1 102 ? 16.449 -1.566 -32.108 1.00 95.62 102 THR A O 1
ATOM 787 N N . GLU A 1 103 ? 15.238 -0.097 -30.921 1.00 95.19 103 GLU A N 1
ATOM 788 C CA . GLU A 1 103 ? 14.816 0.715 -32.066 1.00 95.19 103 GLU A CA 1
ATOM 789 C C . GLU A 1 103 ? 16.008 1.354 -32.780 1.00 95.19 103 GLU A C 1
ATOM 791 O O . GLU A 1 103 ? 16.113 1.266 -34.004 1.00 95.19 103 GLU A O 1
ATOM 796 N N . LYS A 1 104 ? 16.966 1.907 -32.025 1.00 95.94 104 LYS A N 1
ATOM 797 C CA . LYS A 1 104 ? 18.196 2.472 -32.591 1.00 95.94 104 LYS A CA 1
ATOM 798 C C . LYS A 1 104 ? 19.001 1.431 -33.373 1.00 95.94 104 LYS A C 1
ATOM 800 O O . LYS A 1 104 ? 19.437 1.710 -34.489 1.00 95.94 104 LYS A O 1
ATOM 805 N N . ILE A 1 105 ? 19.176 0.231 -32.817 1.00 96.06 105 ILE A N 1
ATOM 806 C CA . ILE A 1 105 ? 19.885 -0.865 -33.498 1.00 96.06 105 ILE A CA 1
ATOM 807 C C . ILE A 1 105 ? 19.119 -1.305 -34.751 1.00 96.06 105 ILE A C 1
ATOM 809 O O . ILE A 1 105 ? 19.719 -1.526 -35.802 1.00 96.06 105 ILE A O 1
ATOM 813 N N . ARG A 1 106 ? 17.786 -1.388 -34.679 1.00 95.88 106 ARG A N 1
ATOM 814 C CA . ARG A 1 106 ? 16.949 -1.738 -35.832 1.00 95.88 106 ARG A CA 1
ATOM 815 C C . ARG A 1 106 ? 17.103 -0.722 -36.966 1.00 95.88 106 ARG A C 1
ATOM 817 O O . ARG A 1 106 ? 17.293 -1.136 -38.107 1.00 95.88 106 ARG A O 1
ATOM 824 N N . ALA A 1 107 ? 17.094 0.574 -36.658 1.00 95.75 107 ALA A N 1
ATOM 825 C CA . ALA A 1 107 ? 17.302 1.634 -37.644 1.00 95.75 107 ALA A CA 1
ATOM 826 C C . ALA A 1 107 ? 18.698 1.560 -38.291 1.00 95.75 107 ALA A C 1
ATOM 828 O O . ALA A 1 107 ? 18.823 1.668 -39.510 1.00 95.75 107 ALA A O 1
ATOM 829 N N . GLN A 1 108 ? 19.746 1.299 -37.500 1.00 95.12 108 GLN A N 1
ATOM 830 C CA . GLN A 1 108 ? 21.106 1.098 -38.019 1.00 95.12 108 GLN A CA 1
ATOM 831 C C . GLN A 1 108 ? 21.189 -0.112 -38.956 1.00 95.12 108 GLN A C 1
ATOM 833 O O . GLN A 1 108 ? 21.776 -0.021 -40.034 1.00 95.12 108 GLN A O 1
ATOM 838 N N . ASN A 1 109 ? 20.557 -1.225 -38.584 1.00 94.94 109 ASN A N 1
ATOM 839 C CA . ASN A 1 109 ? 20.524 -2.429 -39.410 1.00 94.94 109 ASN A CA 1
ATOM 840 C C . ASN A 1 109 ? 19.777 -2.203 -40.731 1.00 94.94 109 ASN A C 1
ATOM 842 O O . ASN A 1 109 ? 20.234 -2.678 -41.771 1.00 94.94 109 ASN A O 1
ATOM 846 N N . GLN A 1 110 ? 18.669 -1.456 -40.711 1.00 95.06 110 GLN A N 1
ATOM 847 C CA . GLN A 1 110 ? 17.934 -1.074 -41.921 1.00 95.06 110 GLN A CA 1
ATOM 848 C C . GLN A 1 110 ? 18.778 -0.176 -42.831 1.00 95.06 110 GLN A C 1
ATOM 850 O O . GLN A 1 110 ? 18.893 -0.450 -44.023 1.00 95.06 110 GLN A O 1
ATOM 855 N N . ALA A 1 111 ? 19.436 0.846 -42.277 1.00 93.19 111 ALA A N 1
ATOM 856 C CA . ALA A 1 111 ? 20.327 1.714 -43.044 1.00 93.19 111 ALA A CA 1
ATOM 857 C C . ALA A 1 111 ? 21.497 0.931 -43.669 1.00 93.19 111 ALA A C 1
ATOM 859 O O . ALA A 1 111 ? 21.818 1.120 -44.843 1.00 93.19 111 ALA A O 1
ATOM 860 N N . ALA A 1 112 ? 22.096 0.003 -42.916 1.00 91.44 112 ALA A N 1
ATOM 861 C CA . ALA A 1 112 ? 23.153 -0.870 -43.416 1.00 91.44 112 ALA A CA 1
ATOM 862 C C . ALA A 1 112 ? 22.653 -1.814 -44.523 1.00 91.44 112 ALA A C 1
ATOM 864 O O . ALA A 1 112 ? 23.365 -2.038 -45.500 1.00 91.44 112 ALA A O 1
ATOM 865 N N . ALA A 1 113 ? 21.433 -2.350 -44.408 1.00 92.12 113 ALA A N 1
ATOM 866 C CA . ALA A 1 113 ? 20.823 -3.172 -45.452 1.00 92.12 113 ALA A CA 1
ATOM 867 C C . ALA A 1 113 ? 20.621 -2.378 -46.752 1.00 92.12 113 ALA A C 1
ATOM 869 O O . ALA A 1 113 ? 21.104 -2.807 -47.797 1.00 92.12 113 ALA A O 1
ATOM 870 N N . LEU A 1 114 ? 20.037 -1.179 -46.666 1.00 91.50 114 LEU A N 1
ATOM 871 C CA . LEU A 1 114 ? 19.860 -0.283 -47.814 1.00 91.50 114 LEU A CA 1
ATOM 872 C C . LEU A 1 114 ? 21.198 0.100 -48.462 1.00 91.50 114 LEU A C 1
ATOM 874 O O . LEU A 1 114 ? 21.306 0.173 -49.686 1.00 91.50 114 LEU A O 1
ATOM 878 N N . HIS A 1 115 ? 22.242 0.329 -47.659 1.00 88.75 115 HIS A N 1
ATOM 879 C CA . HIS A 1 115 ? 23.585 0.588 -48.178 1.00 88.75 115 HIS A CA 1
ATOM 880 C C . HIS A 1 115 ? 24.131 -0.610 -48.968 1.00 88.75 115 HIS A C 1
ATOM 882 O O . HIS A 1 115 ? 24.680 -0.432 -50.055 1.00 88.75 115 HIS A O 1
ATOM 888 N N . ARG A 1 116 ? 23.955 -1.835 -48.450 1.00 86.56 116 ARG A N 1
ATOM 889 C CA . ARG A 1 116 ? 24.371 -3.063 -49.145 1.00 86.56 116 ARG A CA 1
ATOM 890 C C . ARG A 1 116 ? 23.641 -3.247 -50.472 1.00 86.56 116 ARG A C 1
ATOM 892 O O . ARG A 1 116 ? 24.290 -3.562 -51.465 1.00 86.56 116 ARG A O 1
ATOM 899 N N . GLU A 1 117 ? 22.333 -3.005 -50.499 1.00 87.81 117 GLU A N 1
ATOM 900 C CA . GLU A 1 117 ? 21.529 -3.071 -51.725 1.00 87.81 117 GLU A CA 1
ATOM 901 C C . GLU A 1 117 ? 22.016 -2.066 -52.773 1.00 87.81 117 GLU A C 1
ATOM 903 O O . GLU A 1 117 ? 22.268 -2.439 -53.918 1.00 87.81 117 GLU A O 1
ATOM 908 N N . ARG A 1 118 ? 22.239 -0.805 -52.379 1.00 87.44 118 ARG A N 1
ATOM 909 C CA . ARG A 1 118 ? 22.756 0.238 -53.282 1.00 87.44 118 ARG A CA 1
ATOM 910 C C . ARG A 1 118 ? 24.133 -0.097 -53.844 1.00 87.44 118 ARG A C 1
ATOM 912 O O . ARG A 1 118 ? 24.352 0.061 -55.042 1.00 87.44 118 ARG A O 1
ATOM 919 N N . ALA A 1 119 ? 25.053 -0.557 -52.998 1.00 85.94 119 ALA A N 1
ATOM 920 C CA . ALA A 1 119 ? 26.391 -0.949 -53.431 1.00 85.94 119 ALA A CA 1
ATOM 921 C C . ALA A 1 119 ? 26.329 -2.125 -54.420 1.00 85.94 119 ALA A C 1
ATOM 923 O O . ALA A 1 119 ? 26.940 -2.057 -55.486 1.00 85.94 119 ALA A O 1
ATOM 924 N N . SER A 1 120 ? 25.508 -3.139 -54.123 1.00 84.56 120 SER A N 1
ATOM 925 C CA . SER A 1 120 ? 25.278 -4.277 -55.016 1.00 84.56 120 SER A CA 1
ATOM 926 C C . SER A 1 120 ? 24.723 -3.846 -56.378 1.00 84.56 120 SER A C 1
ATOM 928 O O . SER A 1 120 ? 25.223 -4.301 -57.403 1.00 84.56 120 SER A O 1
ATOM 930 N N . LEU A 1 121 ? 23.729 -2.948 -56.409 1.00 85.62 121 LEU A N 1
ATOM 931 C CA . LEU A 1 121 ? 23.166 -2.397 -57.651 1.00 85.62 121 LEU A CA 1
ATOM 932 C C . LEU A 1 121 ? 24.191 -1.591 -58.460 1.00 85.62 121 LEU A C 1
ATOM 934 O O . LEU A 1 121 ? 24.193 -1.647 -59.685 1.00 85.62 121 LEU A O 1
ATOM 938 N N . ALA A 1 122 ? 25.092 -0.872 -57.788 1.00 84.25 122 ALA A N 1
ATOM 939 C CA . ALA A 1 122 ? 26.188 -0.144 -58.425 1.00 84.25 122 ALA A CA 1
ATOM 940 C C . ALA A 1 122 ? 27.342 -1.057 -58.898 1.00 84.25 122 ALA A C 1
ATOM 942 O O . ALA A 1 122 ? 28.349 -0.558 -59.408 1.00 84.25 122 ALA A O 1
ATOM 943 N N . GLY A 1 123 ? 27.227 -2.378 -58.712 1.00 80.81 123 GLY A N 1
ATOM 944 C CA . GLY A 1 123 ? 28.271 -3.347 -59.038 1.00 80.81 123 GLY A CA 1
ATOM 945 C C . GLY A 1 123 ? 29.503 -3.229 -58.140 1.00 80.81 123 GLY A C 1
ATOM 946 O O . GLY A 1 123 ? 30.587 -3.630 -58.547 1.00 80.81 123 GLY A O 1
ATOM 947 N N . VAL A 1 124 ? 29.368 -2.656 -56.941 1.00 81.12 124 VAL A N 1
ATOM 948 C CA . VAL A 1 124 ? 30.440 -2.474 -55.956 1.00 81.12 124 VAL A CA 1
ATOM 949 C C . VAL A 1 124 ? 30.207 -3.416 -54.778 1.00 81.12 124 VAL A C 1
ATOM 951 O O . VAL A 1 124 ? 29.134 -3.439 -54.181 1.00 81.12 124 VAL A O 1
ATOM 954 N N . SER A 1 125 ? 31.227 -4.186 -54.404 1.00 77.88 125 SER A N 1
ATOM 955 C CA . SER A 1 125 ? 31.190 -5.022 -53.208 1.00 77.88 125 SER A CA 1
ATOM 956 C C . SER A 1 125 ? 30.931 -4.153 -51.970 1.00 77.88 125 SER A C 1
ATOM 958 O O . SER A 1 125 ? 31.745 -3.278 -51.658 1.00 77.88 125 SER A O 1
ATOM 960 N N . PRO A 1 126 ? 29.849 -4.396 -51.212 1.00 72.38 126 PRO A N 1
ATOM 961 C CA . PRO A 1 126 ? 29.520 -3.594 -50.037 1.00 72.38 126 PRO A CA 1
ATOM 962 C C . PRO A 1 126 ? 30.506 -3.758 -48.872 1.00 72.38 126 PRO A C 1
ATOM 964 O O . PRO A 1 126 ? 30.491 -2.945 -47.954 1.00 72.38 126 PRO A O 1
ATOM 967 N N . LEU A 1 127 ? 31.327 -4.813 -48.884 1.00 76.31 127 LEU A N 1
ATOM 968 C CA . LEU A 1 127 ? 32.302 -5.118 -47.830 1.00 76.31 127 LEU A CA 1
ATOM 969 C C . LEU A 1 127 ? 33.689 -4.541 -48.123 1.00 76.31 127 LEU A C 1
ATOM 971 O O . LEU A 1 127 ? 34.408 -4.172 -47.202 1.00 76.31 127 LEU A O 1
ATOM 975 N N . THR A 1 128 ? 34.075 -4.487 -49.399 1.00 76.69 128 THR A N 1
ATOM 976 C CA . THR A 1 128 ? 35.440 -4.128 -49.818 1.00 76.69 128 THR A CA 1
ATOM 977 C C . THR A 1 128 ? 35.505 -2.865 -50.672 1.00 76.69 128 THR A C 1
ATOM 979 O O . THR A 1 128 ? 36.600 -2.403 -50.979 1.00 76.69 128 THR A O 1
ATOM 982 N N . GLY A 1 129 ? 34.363 -2.304 -51.083 1.00 72.00 129 GLY A N 1
ATOM 983 C CA . GLY A 1 129 ? 34.287 -1.079 -51.886 1.00 72.00 129 GLY A CA 1
ATOM 984 C C . GLY A 1 129 ? 34.824 -1.212 -53.316 1.00 72.00 129 GLY A C 1
ATOM 985 O O . GLY A 1 129 ? 34.876 -0.224 -54.043 1.00 72.00 129 GLY A O 1
ATOM 986 N N . ARG A 1 130 ? 35.224 -2.417 -53.745 1.00 75.88 130 ARG A N 1
ATOM 987 C CA . ARG A 1 130 ? 35.739 -2.690 -55.096 1.00 75.88 130 ARG A CA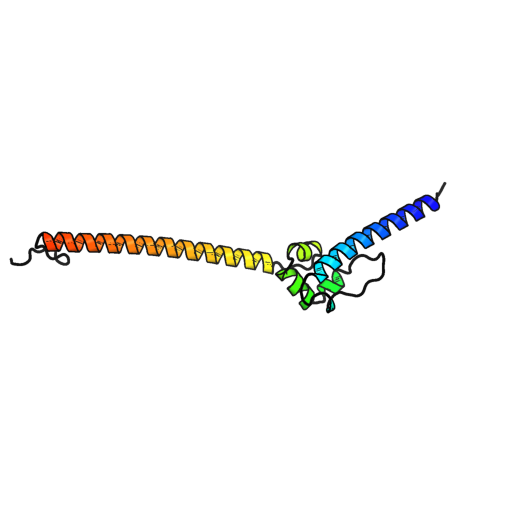 1
ATOM 988 C C . ARG A 1 130 ? 34.612 -3.065 -56.050 1.00 75.88 130 ARG A C 1
ATOM 990 O O . ARG A 1 130 ? 33.672 -3.745 -55.644 1.00 75.88 130 ARG A O 1
ATOM 997 N N . ARG A 1 131 ? 34.714 -2.657 -57.318 1.00 74.25 131 ARG A N 1
ATOM 998 C CA . ARG A 1 131 ? 33.777 -3.096 -58.362 1.00 74.25 131 ARG A CA 1
ATOM 999 C C . ARG A 1 131 ? 33.926 -4.600 -58.596 1.00 74.25 131 ARG A C 1
ATOM 1001 O O . ARG A 1 131 ? 35.040 -5.097 -58.707 1.00 74.25 131 ARG A O 1
ATOM 1008 N N . LEU A 1 132 ? 32.810 -5.318 -58.637 1.00 65.06 132 LEU A N 1
ATOM 1009 C CA . LEU A 1 132 ? 32.776 -6.736 -58.973 1.00 65.06 132 LEU A CA 1
ATOM 1010 C C . LEU A 1 132 ? 33.084 -6.879 -60.471 1.00 65.06 132 LEU A C 1
ATOM 1012 O O . LEU A 1 132 ? 32.332 -6.370 -61.298 1.00 65.06 132 LEU A O 1
ATOM 1016 N N . GLY A 1 133 ? 34.195 -7.544 -60.806 1.00 67.62 133 GLY A N 1
ATOM 1017 C CA . GLY A 1 133 ? 34.613 -7.794 -62.193 1.00 67.62 133 GLY A CA 1
ATOM 1018 C C . GLY A 1 133 ? 35.814 -6.982 -62.705 1.00 67.62 133 GLY A C 1
ATOM 1019 O O . GLY A 1 133 ? 36.056 -7.012 -63.909 1.00 67.62 133 GLY A O 1
ATOM 1020 N N . GLN A 1 134 ? 36.556 -6.284 -61.833 1.00 57.16 134 GLN A N 1
ATOM 1021 C CA . GLN A 1 134 ? 37.912 -5.774 -62.114 1.00 57.16 134 GLN A CA 1
ATOM 1022 C C . GLN A 1 134 ? 38.950 -6.380 -61.173 1.00 57.16 134 GLN A C 1
ATOM 1024 O O . GLN A 1 134 ? 38.590 -6.659 -60.004 1.00 57.16 134 GLN A O 1
#

pLDDT: mean 87.55, std 7.99, range [57.16, 96.06]

Radius of gyration: 33.44 Å; chains: 1; bounding box: 63×39×101 Å

Sequence (134 aa):
MFDLDQEVAKAHQSVTEIESQARAIEARIKKIDGADNLLPKRAYGKSIDTAAIARSLTLRSLLAKNDPQLASYLGVGTDAHIRAEEEKEARRLRAQALGMKTEKIRAQNQAAALHRERASLAGVSPLTGRRLGQ

Secondary structure (DSSP, 8-state):
---HHHHHHHHHHHHHHHHHHHHHHHHHHHTSTTTGGGSPP--TTPPP-HHHHHH-HHHHHHHHHH-HHHHHHTT---THHHHHHHHHHHHHHHHHHHHHHHHHHHHHHHHHHHHHHHHHHTTB-TTT-PBTT-

Foldseek 3Di:
DDDVVVVVVVLVVLLVVQQVVQVVLLVVQVVQPPRNVQADDDDRSDHGDLVSCLVDPVSLVSCQVPPVPSSVVSVNHDCVNVVVVVVVVVVVVVVVVVVVVVVVVVVVVVVLVVQCVVCVVVQAHSVPRHRPPD